Protein AF-A0A7Y4SS82-F1 (afdb_monomer)

Foldseek 3Di:
DDDDAAAPVVLVVCQVVCQVLLVLLVVLVVVLVVLVVVLPDDDDDPCVVVNVVSVVSNVVSVVVNVVSQVVCVVQVKHFPDVVFTKIWGWHDDVPDIDIDIDTHPDDPPD

pLDDT: mean 89.02, std 11.76, range [35.69, 98.0]

Solvent-accessible surface area (backbone atoms only — not comparable to full-atom values): 6343 Å² total; per-residue (Å²): 135,88,68,78,57,29,48,65,69,58,54,58,69,39,47,69,58,51,44,54,50,41,49,52,47,49,55,41,49,54,51,36,53,54,43,52,60,55,70,72,46,91,72,64,97,80,44,66,65,59,50,53,49,46,53,51,50,42,52,50,36,56,50,50,51,49,48,56,50,49,51,37,47,74,70,49,26,44,79,79,40,78,86,65,44,26,37,36,39,48,20,40,58,89,94,44,83,48,69,47,79,46,47,60,93,56,84,79,81,125

Secondary structure (DSSP, 8-state):
--PPPBPHHHHHHTHHHHHHHHHHHHHHHHHHHHHHHHHTSPPPTTTHHHHHHHHHHHHHHHHHHHHHHHHHHHTT-EEEEETTEEEEEEEEETTEEEEEEEETT-----

Structure (mmCIF, N/CA/C/O backbone):
data_AF-A0A7Y4SS82-F1
#
_entry.id   AF-A0A7Y4SS82-F1
#
loop_
_atom_site.group_PDB
_atom_site.id
_atom_site.type_symbol
_atom_site.label_atom_id
_atom_site.label_alt_id
_atom_site.label_comp_id
_atom_site.label_asym_id
_atom_site.label_entity_id
_atom_site.label_seq_id
_atom_site.pdbx_PDB_ins_code
_atom_site.Cartn_x
_atom_site.Cartn_y
_atom_site.Cartn_z
_atom_site.occupancy
_atom_site.B_iso_or_equiv
_atom_site.auth_seq_id
_atom_site.auth_comp_id
_atom_site.auth_asym_id
_atom_site.auth_atom_id
_atom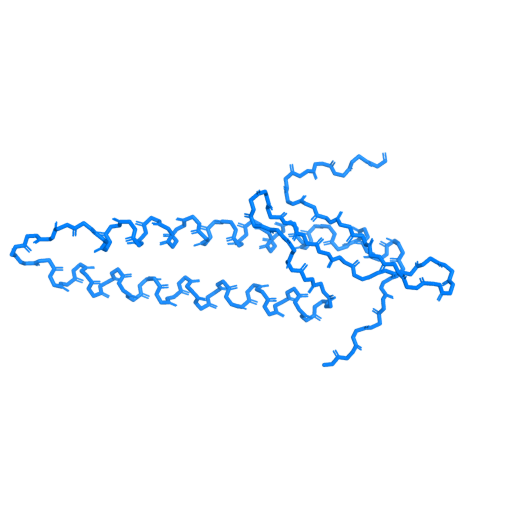_site.pdbx_PDB_model_num
ATOM 1 N N . MET A 1 1 ? 12.956 -14.164 -6.817 1.00 48.47 1 MET A N 1
ATOM 2 C CA . MET A 1 1 ? 13.052 -14.199 -8.294 1.00 48.47 1 MET A CA 1
ATOM 3 C C . MET A 1 1 ? 13.757 -12.922 -8.738 1.00 48.47 1 MET A C 1
ATOM 5 O O . MET A 1 1 ? 13.547 -11.901 -8.097 1.00 48.47 1 MET A O 1
ATOM 9 N N . LYS A 1 2 ? 14.660 -12.956 -9.724 1.00 58.91 2 LYS A N 1
ATOM 10 C CA . LYS A 1 2 ? 15.355 -11.744 -10.192 1.00 58.91 2 LYS A CA 1
ATOM 11 C C . LYS A 1 2 ? 14.548 -11.180 -11.361 1.00 58.91 2 LYS A C 1
ATOM 13 O O . LYS A 1 2 ? 14.520 -11.817 -12.404 1.00 58.91 2 LYS A O 1
ATOM 18 N N . HIS A 1 3 ? 13.871 -10.050 -11.166 1.00 75.00 3 HIS A N 1
ATOM 19 C CA . HIS A 1 3 ? 13.169 -9.368 -12.256 1.00 75.00 3 HIS A CA 1
ATOM 20 C C . HIS A 1 3 ? 14.189 -8.711 -13.188 1.00 75.00 3 HIS A C 1
ATOM 22 O O . HIS A 1 3 ? 15.163 -8.098 -12.724 1.00 75.00 3 HIS A O 1
ATOM 28 N N . ASP A 1 4 ? 13.984 -8.871 -14.492 1.00 83.44 4 ASP A N 1
ATOM 29 C CA . ASP A 1 4 ? 14.741 -8.110 -15.474 1.00 83.44 4 ASP A CA 1
ATOM 30 C C . ASP A 1 4 ? 14.271 -6.649 -15.455 1.00 83.44 4 ASP A C 1
ATOM 32 O O . ASP A 1 4 ? 13.082 -6.395 -15.262 1.00 83.44 4 ASP A O 1
ATOM 36 N N . PRO A 1 5 ? 15.186 -5.669 -15.571 1.00 86.94 5 PRO A N 1
ATOM 37 C CA . PRO A 1 5 ? 14.794 -4.266 -15.561 1.00 86.94 5 PRO A CA 1
ATOM 38 C C . PRO A 1 5 ? 13.935 -3.938 -16.782 1.00 86.94 5 PRO A C 1
ATOM 40 O O . PRO A 1 5 ? 14.264 -4.367 -17.888 1.00 86.94 5 PRO A O 1
ATOM 43 N N . TYR A 1 6 ? 12.909 -3.116 -16.580 1.00 89.94 6 TYR A N 1
ATOM 44 C CA . TYR A 1 6 ? 12.060 -2.609 -17.652 1.00 89.94 6 TYR A CA 1
ATOM 45 C C . TYR A 1 6 ? 12.845 -1.694 -18.598 1.00 89.94 6 TYR A C 1
ATOM 47 O O . TYR A 1 6 ? 13.752 -0.969 -18.173 1.00 89.94 6 TYR A O 1
ATOM 55 N N . ASP A 1 7 ? 12.486 -1.672 -19.878 1.00 90.00 7 ASP A N 1
ATOM 56 C CA . ASP A 1 7 ? 12.844 -0.521 -20.712 1.00 90.00 7 ASP A CA 1
ATOM 57 C C . ASP A 1 7 ? 12.034 0.729 -20.278 1.00 90.00 7 ASP A C 1
ATOM 59 O O . ASP A 1 7 ? 11.077 0.604 -19.505 1.00 90.00 7 ASP A O 1
ATOM 63 N N . PRO A 1 8 ? 12.428 1.952 -20.681 1.00 86.69 8 PRO A N 1
ATOM 64 C CA . PRO A 1 8 ? 11.744 3.168 -20.239 1.00 86.69 8 PRO A CA 1
ATOM 65 C C . PRO A 1 8 ? 10.247 3.207 -20.586 1.00 86.69 8 PRO A C 1
ATOM 67 O O . PRO A 1 8 ? 9.442 3.568 -19.733 1.00 86.69 8 PRO A O 1
ATOM 70 N N . ALA A 1 9 ? 9.862 2.759 -21.784 1.00 89.00 9 ALA A N 1
ATOM 71 C CA . ALA A 1 9 ? 8.466 2.773 -22.223 1.00 89.00 9 ALA A CA 1
ATOM 72 C C . ALA A 1 9 ? 7.610 1.770 -21.431 1.00 89.00 9 ALA A C 1
ATOM 74 O O . ALA A 1 9 ? 6.478 2.065 -21.056 1.00 89.00 9 ALA A O 1
ATOM 75 N N . GLN A 1 10 ? 8.157 0.592 -21.121 1.00 90.81 10 GLN A N 1
ATOM 76 C CA . GLN A 1 10 ? 7.508 -0.383 -20.245 1.00 90.81 10 GLN A CA 1
ATOM 77 C C . GLN A 1 10 ? 7.344 0.149 -18.821 1.00 90.81 10 GLN A C 1
ATOM 79 O O . GLN A 1 10 ? 6.312 -0.086 -18.197 1.00 90.81 10 GLN A O 1
ATOM 84 N N . ALA A 1 11 ? 8.347 0.861 -18.301 1.00 90.62 11 ALA A N 1
ATOM 85 C CA . ALA A 1 11 ? 8.274 1.452 -16.972 1.00 90.62 11 ALA A CA 1
ATOM 86 C C . ALA A 1 11 ? 7.195 2.544 -16.887 1.00 90.62 11 ALA A C 1
ATOM 88 O O . ALA A 1 11 ? 6.469 2.599 -15.898 1.00 90.62 11 ALA A O 1
ATOM 89 N N . GLU A 1 12 ? 7.048 3.368 -17.926 1.00 89.69 12 GLU A N 1
ATOM 90 C CA . GLU A 1 12 ? 5.963 4.352 -18.038 1.00 89.69 12 GLU A CA 1
ATOM 91 C C . GLU A 1 12 ? 4.590 3.677 -18.153 1.00 89.69 12 GLU A C 1
ATOM 93 O O . GLU A 1 12 ? 3.637 4.088 -17.492 1.00 89.69 12 GLU A O 1
ATOM 98 N N . ALA A 1 13 ? 4.492 2.581 -18.910 1.00 92.50 13 ALA A N 1
ATOM 99 C CA . ALA A 1 13 ? 3.253 1.819 -19.059 1.00 92.50 13 ALA A CA 1
ATOM 100 C C . ALA A 1 13 ? 2.751 1.183 -17.745 1.00 92.50 13 ALA A C 1
ATOM 102 O O . ALA A 1 13 ? 1.579 0.815 -17.658 1.00 92.50 13 ALA A O 1
ATOM 103 N N . LEU A 1 14 ? 3.599 1.070 -16.713 1.00 93.19 14 LEU A N 1
ATOM 104 C CA . LEU A 1 14 ? 3.179 0.626 -15.381 1.00 93.19 14 LEU A CA 1
ATOM 105 C C . LEU A 1 14 ? 2.411 1.699 -14.603 1.00 93.19 14 LEU A C 1
ATOM 107 O O . LEU A 1 14 ? 1.717 1.339 -13.654 1.00 93.19 14 LEU A O 1
ATOM 111 N N . ALA A 1 15 ? 2.506 2.982 -14.970 1.00 91.44 15 ALA A N 1
ATOM 112 C CA . ALA A 1 15 ? 1.944 4.080 -14.181 1.00 91.44 15 ALA A CA 1
ATOM 113 C C . ALA A 1 15 ? 0.460 3.884 -13.800 1.00 91.44 15 ALA A C 1
ATOM 115 O O . ALA A 1 15 ? 0.163 4.005 -12.613 1.00 91.44 15 ALA A O 1
ATOM 116 N N . PRO A 1 16 ? -0.460 3.470 -14.701 1.00 92.88 16 PRO A N 1
ATOM 117 C CA . PRO A 1 16 ? -1.863 3.256 -14.329 1.00 92.88 16 PRO A CA 1
ATOM 118 C C . PRO A 1 16 ? -2.061 2.143 -13.290 1.00 92.88 16 PRO A C 1
ATOM 120 O O . PRO A 1 16 ? -2.909 2.247 -12.404 1.00 92.88 16 PRO A O 1
ATOM 123 N N . LEU A 1 17 ? -1.272 1.068 -13.383 1.00 94.44 17 LEU A N 1
ATOM 124 C CA . LEU A 1 17 ? -1.318 -0.032 -12.421 1.00 94.44 17 LEU A CA 1
ATOM 125 C C . LEU A 1 17 ? -0.734 0.399 -11.071 1.00 94.44 17 LEU A C 1
ATOM 127 O O . LEU A 1 17 ? -1.310 0.098 -10.027 1.00 94.44 17 LEU A O 1
ATOM 131 N N . LEU A 1 18 ? 0.383 1.131 -11.093 1.00 94.62 18 LEU A N 1
ATOM 132 C CA . LEU A 1 18 ? 0.994 1.692 -9.890 1.00 94.62 18 LEU A CA 1
ATOM 133 C C . LEU A 1 18 ? 0.067 2.697 -9.202 1.00 94.62 18 LEU A C 1
ATOM 135 O O . LEU A 1 18 ? 0.027 2.711 -7.977 1.00 94.62 18 LEU A O 1
ATOM 139 N N . ASP A 1 19 ? -0.726 3.459 -9.956 1.00 93.06 19 ASP A N 1
ATOM 140 C CA . ASP A 1 19 ? -1.769 4.330 -9.410 1.00 93.06 19 ASP A CA 1
ATOM 141 C C . ASP A 1 19 ? -2.875 3.553 -8.709 1.00 93.06 19 ASP A C 1
ATOM 143 O O . ASP A 1 19 ? -3.274 3.918 -7.603 1.00 93.06 19 ASP A O 1
ATOM 147 N N . SER A 1 20 ? -3.353 2.467 -9.318 1.00 94.88 20 SER A N 1
ATOM 148 C CA . SER A 1 20 ? -4.380 1.621 -8.707 1.00 94.88 20 SER A CA 1
ATOM 149 C C . SER A 1 20 ? -3.885 0.998 -7.400 1.00 94.88 20 SER A C 1
ATOM 151 O O . SER A 1 20 ? -4.558 1.098 -6.376 1.00 94.88 20 SER A O 1
ATOM 153 N N . ILE A 1 21 ? -2.692 0.392 -7.416 1.00 94.88 21 ILE A N 1
ATOM 154 C CA . ILE A 1 21 ? -2.091 -0.223 -6.223 1.00 94.88 21 ILE A CA 1
ATOM 155 C C . ILE A 1 21 ? -1.746 0.851 -5.183 1.00 94.88 21 ILE A C 1
ATOM 157 O O . ILE A 1 21 ? -1.910 0.641 -3.982 1.00 94.88 21 ILE A O 1
ATOM 161 N N . GLY A 1 22 ? -1.266 2.010 -5.636 1.00 93.81 22 GLY A N 1
ATOM 162 C CA . GLY A 1 22 ? -0.899 3.127 -4.779 1.00 93.81 22 GLY A CA 1
ATOM 163 C C . GLY A 1 22 ? -2.090 3.691 -4.017 1.00 93.81 22 GLY A C 1
ATOM 164 O O . GLY A 1 22 ? -2.018 3.830 -2.796 1.00 93.81 22 GLY A O 1
ATOM 165 N N . ARG A 1 23 ? -3.213 3.899 -4.711 1.00 93.94 23 ARG A N 1
ATOM 166 C CA . ARG A 1 23 ? -4.477 4.310 -4.097 1.00 93.94 23 ARG A CA 1
ATOM 167 C C . ARG A 1 23 ? -4.936 3.309 -3.043 1.00 93.94 23 ARG A C 1
ATOM 169 O O . ARG A 1 23 ? -5.263 3.701 -1.928 1.00 93.94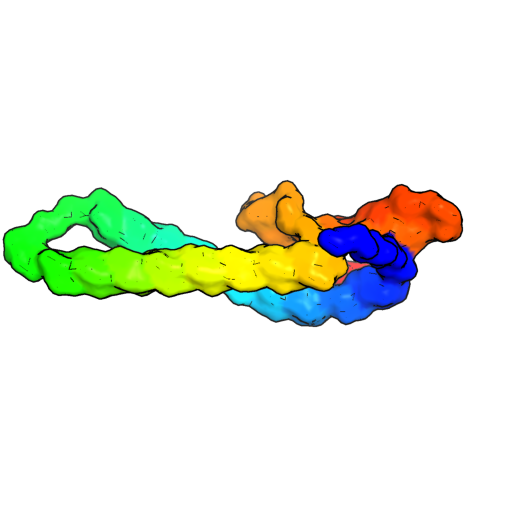 23 ARG A O 1
ATOM 176 N N . GLU A 1 24 ? -4.909 2.017 -3.362 1.00 95.38 24 GLU A N 1
ATOM 177 C CA . GLU A 1 24 ? -5.315 0.978 -2.415 1.00 95.38 24 GLU A CA 1
ATOM 178 C C . GLU A 1 24 ? -4.405 0.933 -1.172 1.00 95.38 24 GLU A C 1
ATOM 180 O O . GLU A 1 24 ? -4.889 0.790 -0.047 1.00 95.38 24 GLU A O 1
ATOM 185 N N . LEU A 1 25 ? -3.089 1.110 -1.342 1.00 94.88 25 LEU A N 1
ATOM 186 C CA . LEU A 1 25 ? -2.144 1.210 -0.225 1.00 94.88 25 LEU A CA 1
ATOM 187 C C . LEU A 1 25 ? -2.455 2.400 0.692 1.00 94.88 25 LEU A C 1
ATOM 189 O O . LEU A 1 25 ? -2.395 2.250 1.916 1.00 94.88 25 LEU A O 1
ATOM 193 N N . GLU A 1 26 ? -2.777 3.562 0.126 1.00 93.69 26 GLU A N 1
ATOM 194 C CA . GLU A 1 26 ? -3.125 4.757 0.898 1.00 93.69 26 GLU A CA 1
ATOM 195 C C . GLU A 1 26 ? -4.472 4.609 1.611 1.00 93.69 26 GLU A C 1
ATOM 197 O O . GLU A 1 26 ? -4.543 4.840 2.819 1.00 93.69 26 GLU A O 1
ATOM 202 N N . GLU A 1 27 ? -5.515 4.151 0.914 1.00 94.38 27 GLU A N 1
ATOM 203 C CA . GLU A 1 27 ? -6.852 3.939 1.482 1.00 94.38 27 GLU A CA 1
ATOM 204 C C . GLU A 1 27 ? -6.815 2.944 2.650 1.00 94.38 27 GLU A C 1
ATOM 206 O O . GLU A 1 27 ? -7.329 3.214 3.742 1.00 94.38 27 GLU A O 1
ATOM 211 N N . ARG A 1 28 ? -6.143 1.801 2.466 1.00 95.56 28 ARG A N 1
ATOM 212 C CA . ARG A 1 28 ? -5.997 0.787 3.520 1.00 95.56 28 ARG A CA 1
ATOM 213 C C . ARG A 1 28 ? -5.102 1.258 4.657 1.00 95.56 28 ARG A C 1
ATOM 215 O O . ARG A 1 28 ? -5.369 0.934 5.814 1.00 95.56 28 ARG A O 1
ATOM 222 N N . GLY A 1 29 ? -4.047 2.011 4.346 1.00 95.25 29 GLY A N 1
ATOM 223 C CA . GLY A 1 29 ? -3.152 2.601 5.338 1.00 95.25 29 GLY A CA 1
ATOM 224 C C . GLY A 1 29 ? -3.881 3.600 6.235 1.00 95.25 29 GLY A C 1
ATOM 225 O O . GLY A 1 29 ? -3.795 3.499 7.459 1.00 95.25 29 GLY A O 1
ATOM 226 N N . ALA A 1 30 ? -4.664 4.500 5.636 1.00 94.50 30 ALA A N 1
ATOM 227 C CA . ALA A 1 30 ? -5.507 5.451 6.352 1.00 94.50 30 ALA A CA 1
ATOM 228 C C . ALA A 1 30 ? -6.534 4.726 7.229 1.00 94.50 30 ALA A C 1
ATOM 230 O O . ALA A 1 30 ? -6.641 5.008 8.424 1.00 94.50 30 ALA A O 1
ATOM 231 N N . ARG A 1 31 ? -7.219 3.715 6.677 1.00 96.56 31 ARG A N 1
ATOM 232 C CA . ARG A 1 31 ? -8.197 2.930 7.435 1.00 96.56 31 ARG A CA 1
ATOM 233 C C . ARG A 1 31 ? -7.572 2.196 8.621 1.00 96.56 31 ARG A C 1
ATOM 235 O O . ARG A 1 31 ? -8.151 2.173 9.706 1.00 96.56 31 ARG A O 1
ATOM 242 N N . LEU A 1 32 ? -6.392 1.604 8.443 1.00 96.94 32 LEU A N 1
ATOM 243 C CA . LEU A 1 32 ? -5.674 0.952 9.535 1.00 96.94 32 LEU A CA 1
ATOM 244 C C . LEU A 1 32 ? -5.300 1.958 10.632 1.00 96.94 32 LEU A C 1
ATOM 246 O O . LEU A 1 32 ? -5.525 1.669 11.805 1.00 96.94 32 LEU A O 1
ATOM 250 N N . ALA A 1 33 ? -4.804 3.141 10.260 1.00 95.81 33 ALA A N 1
ATOM 251 C CA . ALA A 1 33 ? -4.467 4.195 11.214 1.00 95.81 33 ALA A CA 1
ATOM 252 C C . ALA A 1 33 ? -5.695 4.664 12.020 1.00 95.81 33 ALA A C 1
ATOM 254 O O . ALA A 1 33 ? -5.601 4.854 13.233 1.00 95.81 33 ALA A O 1
ATOM 255 N N . GLU A 1 34 ? -6.866 4.788 11.385 1.00 96.69 34 GLU A N 1
ATOM 256 C CA . GLU A 1 34 ? -8.129 5.087 12.077 1.00 96.69 34 GLU A CA 1
ATOM 257 C C . GLU A 1 34 ? -8.508 4.005 13.097 1.00 96.69 34 GLU A C 1
ATOM 259 O O . GLU A 1 34 ? -8.900 4.317 14.226 1.00 96.69 34 GLU A O 1
ATOM 264 N N . ILE A 1 35 ? -8.401 2.729 12.712 1.00 96.12 35 ILE A N 1
ATOM 265 C CA . ILE A 1 35 ? -8.722 1.596 13.588 1.00 96.12 35 ILE A CA 1
ATOM 266 C C . ILE A 1 35 ? -7.755 1.556 14.774 1.00 96.12 35 ILE A C 1
ATOM 268 O O . ILE A 1 35 ? -8.191 1.422 15.917 1.00 96.12 35 ILE A O 1
ATOM 272 N N . GLU A 1 36 ? -6.456 1.723 14.528 1.00 95.38 36 GLU A N 1
ATOM 273 C CA . GLU A 1 36 ? -5.428 1.755 15.572 1.00 95.38 36 GLU A CA 1
ATOM 274 C C . GLU A 1 36 ? -5.643 2.932 16.534 1.00 95.38 36 GLU A C 1
ATOM 276 O O . GLU A 1 36 ? -5.570 2.756 17.752 1.00 95.38 36 GLU A O 1
ATOM 281 N N . ALA A 1 37 ? -6.028 4.103 16.020 1.00 95.25 37 ALA A N 1
ATOM 282 C CA . ALA A 1 37 ? -6.391 5.251 16.845 1.00 95.25 37 ALA A CA 1
ATOM 283 C C . ALA A 1 37 ? -7.641 4.998 17.707 1.00 95.25 37 ALA A C 1
ATOM 285 O O . ALA A 1 37 ? -7.743 5.540 18.808 1.00 95.25 37 ALA A O 1
ATOM 286 N N . ARG A 1 38 ? -8.604 4.190 17.241 1.00 93.50 38 ARG A N 1
ATOM 287 C CA . ARG A 1 38 ? -9.779 3.785 18.037 1.00 93.50 38 ARG A CA 1
ATOM 288 C C . ARG A 1 38 ? -9.428 2.744 19.095 1.00 93.50 38 ARG A C 1
ATOM 290 O O . ARG A 1 38 ? -9.873 2.883 20.231 1.00 93.50 38 ARG A O 1
ATOM 297 N N . LEU A 1 39 ? -8.613 1.750 18.744 1.00 92.31 39 LEU A N 1
ATOM 298 C CA . LEU A 1 39 ? -8.122 0.730 19.675 1.00 92.31 39 LEU A CA 1
ATOM 299 C C . LEU A 1 39 ? -7.289 1.343 20.811 1.00 92.31 39 LEU A C 1
ATOM 301 O O . LEU A 1 39 ? -7.366 0.876 21.942 1.00 92.31 39 LEU A O 1
ATOM 305 N N . GLY A 1 40 ? -6.542 2.417 20.535 1.00 89.12 40 GLY A N 1
ATOM 306 C CA . GLY A 1 40 ? -5.746 3.131 21.537 1.00 89.12 40 GLY A CA 1
ATOM 307 C C . GLY A 1 40 ? -6.542 4.000 22.523 1.00 89.12 40 GLY A C 1
ATOM 308 O O . GLY A 1 40 ? -5.949 4.544 23.455 1.00 89.12 40 GLY A O 1
ATOM 309 N N . LYS A 1 41 ? -7.861 4.168 22.346 1.00 90.69 41 LYS A N 1
ATOM 310 C CA . LYS A 1 41 ? -8.696 4.975 23.255 1.00 90.69 41 LYS A CA 1
ATOM 311 C C . LYS A 1 41 ? -9.162 4.153 24.465 1.00 90.69 41 LYS A C 1
AT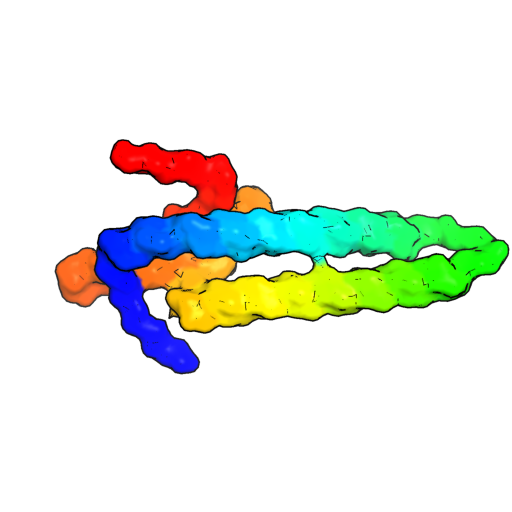OM 313 O O . LYS A 1 41 ? -9.478 2.975 24.301 1.00 90.69 41 LYS A O 1
ATOM 318 N N . PRO A 1 42 ? -9.269 4.762 25.666 1.00 83.06 42 PRO A N 1
ATOM 319 C CA . PRO A 1 42 ? -9.861 4.108 26.828 1.00 83.06 42 PRO A CA 1
ATOM 320 C C . PRO A 1 42 ? -11.283 3.646 26.517 1.00 83.06 42 PRO A C 1
ATOM 322 O O . PRO A 1 42 ? -12.101 4.433 26.041 1.00 83.06 42 PRO A O 1
ATOM 325 N N . GLN A 1 43 ? -11.569 2.380 26.799 1.00 82.69 43 GLN A N 1
ATOM 326 C CA . GLN A 1 43 ? -12.868 1.783 26.522 1.00 82.69 43 GLN A CA 1
ATOM 327 C C . GLN A 1 43 ? -13.706 1.652 27.796 1.00 82.69 43 GLN A C 1
ATOM 329 O O . GLN A 1 43 ? -13.182 1.353 28.870 1.00 82.69 43 GLN A O 1
ATOM 334 N N . GLY A 1 44 ? -15.016 1.873 27.673 1.00 80.69 44 GLY A N 1
ATOM 335 C CA . GLY A 1 44 ? -15.971 1.679 28.764 1.00 80.69 44 GLY A CA 1
ATOM 336 C C . GLY A 1 44 ? -16.248 0.200 29.061 1.00 80.69 44 GLY A C 1
ATOM 337 O O . GLY A 1 44 ? -15.946 -0.689 28.261 1.00 80.69 44 GLY A O 1
ATOM 338 N N . LEU A 1 45 ? -16.871 -0.066 30.213 1.00 71.31 45 LEU A N 1
ATOM 339 C CA . LEU A 1 45 ? -17.374 -1.397 30.563 1.00 71.31 45 LEU A CA 1
ATOM 340 C C . LEU A 1 45 ? -18.399 -1.846 29.501 1.00 71.31 45 LEU A C 1
ATOM 342 O O . LEU A 1 45 ? -19.457 -1.236 29.378 1.00 71.31 45 LEU A O 1
ATOM 346 N N . GLY A 1 46 ? -18.069 -2.886 28.725 1.00 74.12 46 GLY A N 1
ATOM 347 C CA . GLY A 1 46 ? -18.928 -3.440 27.664 1.00 74.12 46 GLY A CA 1
ATOM 348 C C . GLY A 1 46 ? -18.368 -3.372 26.235 1.00 74.12 46 GLY A C 1
ATOM 349 O O . GLY A 1 46 ? -18.968 -3.935 25.327 1.00 74.12 46 GLY A O 1
ATOM 350 N N . ALA A 1 47 ? -17.205 -2.753 26.015 1.00 81.06 47 ALA A N 1
ATOM 351 C CA . ALA A 1 47 ? -16.621 -2.581 24.676 1.00 81.06 47 ALA A CA 1
ATOM 352 C C . ALA A 1 47 ? -15.936 -3.835 24.084 1.00 81.06 47 ALA A C 1
ATOM 354 O O . ALA A 1 47 ? -15.280 -3.757 23.048 1.00 81.06 47 ALA A O 1
ATOM 355 N N . THR A 1 48 ? -16.036 -4.999 24.728 1.00 85.56 48 THR A N 1
ATOM 356 C CA . THR A 1 48 ? -15.302 -6.217 24.339 1.00 85.56 48 THR A CA 1
ATOM 357 C C . THR A 1 48 ? -15.611 -6.705 22.924 1.00 85.56 48 THR A C 1
ATOM 359 O O . THR A 1 48 ? -14.708 -7.183 22.239 1.00 85.56 48 THR A O 1
ATOM 362 N N . ASP A 1 49 ? -16.857 -6.580 22.466 1.00 89.88 49 ASP A N 1
ATOM 363 C CA . ASP A 1 49 ? -17.234 -7.014 21.115 1.00 89.88 49 ASP A CA 1
ATOM 364 C C . ASP A 1 49 ? -16.781 -6.017 20.044 1.00 89.88 49 ASP A C 1
ATOM 366 O O . ASP A 1 49 ? -16.301 -6.430 18.988 1.00 89.88 49 ASP A O 1
ATOM 370 N N . GLU A 1 50 ? -16.849 -4.715 20.337 1.00 90.31 50 GLU A N 1
ATOM 371 C CA . GLU A 1 50 ? -16.315 -3.670 19.459 1.00 90.31 50 GLU A CA 1
ATOM 372 C C . GLU A 1 50 ? -14.795 -3.801 19.310 1.00 90.31 50 GLU A C 1
ATOM 374 O O . GLU A 1 50 ? -14.282 -3.760 18.194 1.00 90.31 50 GLU A O 1
ATOM 379 N N . LEU A 1 51 ? -14.077 -4.035 20.411 1.00 91.94 51 LEU A N 1
ATOM 380 C CA . LEU A 1 51 ? -12.633 -4.268 20.389 1.00 91.94 51 LEU A CA 1
ATOM 381 C C . LEU A 1 51 ? -12.269 -5.464 19.508 1.00 91.94 51 LEU A C 1
ATOM 383 O O . LEU A 1 51 ? -11.434 -5.335 18.616 1.00 91.94 51 LEU A O 1
ATOM 387 N N . ARG A 1 52 ? -12.949 -6.603 19.688 1.00 93.44 52 ARG A N 1
ATOM 388 C CA . ARG A 1 52 ? -12.715 -7.802 18.870 1.00 93.44 52 ARG A CA 1
ATOM 389 C C . ARG A 1 52 ? -12.996 -7.544 17.388 1.00 93.44 52 ARG A C 1
ATOM 391 O O . ARG A 1 52 ? -12.277 -8.043 16.518 1.00 93.44 52 ARG A O 1
ATOM 398 N N . HIS A 1 53 ? -14.038 -6.770 17.090 1.00 94.56 53 HIS A N 1
ATOM 399 C CA . HIS A 1 53 ? -14.361 -6.378 15.723 1.00 94.56 53 HIS A CA 1
ATOM 400 C C . HIS A 1 53 ? -13.251 -5.512 15.112 1.00 94.56 53 HIS A C 1
ATOM 402 O O . HIS A 1 53 ? -12.763 -5.825 14.027 1.00 94.56 53 HIS A O 1
ATOM 408 N N . LEU A 1 54 ? -12.788 -4.490 15.835 1.00 95.44 54 LEU A N 1
ATOM 409 C CA . LEU A 1 54 ? -11.700 -3.612 15.401 1.00 95.44 54 LEU A CA 1
ATOM 410 C C . LEU A 1 54 ? -10.381 -4.370 15.203 1.00 95.44 54 LEU A C 1
ATOM 412 O O . LEU A 1 54 ? -9.686 -4.140 14.219 1.00 95.44 54 LEU A O 1
ATOM 416 N N . GLU A 1 55 ? -10.041 -5.311 16.084 1.00 96.06 55 GLU A N 1
ATOM 417 C CA . GLU A 1 55 ? -8.852 -6.162 15.935 1.00 96.06 55 GLU A CA 1
ATOM 418 C C . GLU A 1 55 ? -8.922 -7.050 14.686 1.00 96.06 55 GLU A C 1
ATOM 420 O O . GLU A 1 55 ? -7.926 -7.218 13.968 1.00 96.06 55 GLU A O 1
ATOM 425 N N . THR A 1 56 ? -10.107 -7.596 14.405 1.00 97.50 56 THR A N 1
ATOM 426 C CA . THR A 1 56 ? -10.364 -8.394 13.202 1.00 97.50 56 THR A CA 1
ATOM 427 C C . THR A 1 56 ? -10.205 -7.535 11.949 1.00 97.50 56 THR A C 1
ATOM 429 O O . THR A 1 56 ? -9.506 -7.929 11.013 1.00 97.50 56 THR A O 1
ATOM 432 N N . GLU A 1 57 ? -10.788 -6.334 11.948 1.00 97.25 57 GLU A N 1
ATOM 433 C CA . GLU A 1 57 ? -10.689 -5.395 10.831 1.00 97.25 57 GLU A CA 1
ATOM 434 C C . GLU A 1 57 ? -9.239 -4.933 10.614 1.00 97.25 57 GLU A C 1
ATOM 436 O O . GLU A 1 57 ? -8.737 -5.000 9.493 1.00 97.25 57 GLU A O 1
ATOM 441 N N . ALA A 1 58 ? -8.514 -4.571 11.678 1.00 97.31 58 ALA A N 1
ATOM 442 C CA . ALA A 1 58 ? -7.096 -4.211 11.602 1.00 97.31 58 ALA A CA 1
ATOM 443 C C . ALA A 1 58 ? -6.252 -5.348 11.011 1.00 97.31 58 ALA A C 1
ATOM 445 O O . ALA A 1 58 ? -5.374 -5.122 10.176 1.00 97.31 58 ALA A O 1
ATOM 446 N N . SER A 1 59 ? -6.520 -6.589 11.4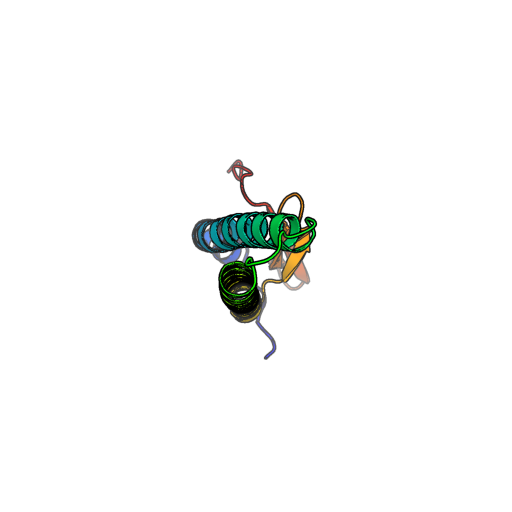22 1.00 97.81 59 SER A N 1
ATOM 447 C CA . SER A 1 59 ? -5.822 -7.768 10.903 1.00 97.81 59 SER A CA 1
ATOM 448 C C . SER A 1 59 ? -6.084 -7.977 9.412 1.00 97.81 59 SER A C 1
ATOM 450 O O . SER A 1 59 ? -5.145 -8.289 8.671 1.00 97.81 59 SER A O 1
ATOM 452 N N . ALA A 1 60 ? -7.320 -7.749 8.959 1.00 97.69 60 ALA A N 1
ATOM 453 C CA . ALA A 1 60 ? -7.668 -7.766 7.544 1.00 97.69 60 ALA A CA 1
ATOM 454 C C . ALA A 1 60 ? -6.926 -6.662 6.775 1.00 97.69 60 ALA A C 1
ATOM 456 O O . ALA A 1 60 ? -6.227 -6.975 5.814 1.00 97.69 60 ALA A O 1
ATOM 457 N N . GLN A 1 61 ? -6.959 -5.406 7.238 1.00 97.31 61 GLN A N 1
ATOM 458 C CA . GLN A 1 61 ? -6.252 -4.305 6.565 1.00 97.31 61 GLN A CA 1
ATOM 459 C C . GLN A 1 61 ? -4.744 -4.559 6.462 1.00 97.31 61 GLN A C 1
ATOM 461 O O . GLN A 1 61 ? -4.154 -4.394 5.396 1.00 97.31 61 GLN A O 1
ATOM 466 N N . ARG A 1 62 ? -4.108 -5.055 7.534 1.00 97.81 62 ARG A N 1
ATOM 467 C CA . ARG A 1 62 ? -2.683 -5.427 7.511 1.00 97.81 62 ARG A CA 1
ATOM 468 C C . ARG A 1 62 ? -2.384 -6.539 6.511 1.00 97.81 62 ARG A C 1
ATOM 470 O O . ARG A 1 62 ? -1.305 -6.538 5.923 1.00 97.81 62 ARG A O 1
ATOM 477 N N . ARG A 1 63 ? -3.282 -7.518 6.356 1.00 98.00 63 ARG A N 1
ATOM 478 C CA . ARG A 1 63 ? -3.114 -8.597 5.373 1.00 98.00 63 ARG A CA 1
ATOM 479 C C . ARG A 1 63 ? -3.131 -8.036 3.960 1.00 98.00 63 ARG A C 1
ATOM 481 O O . ARG A 1 63 ? -2.213 -8.317 3.200 1.00 98.00 63 ARG A O 1
ATOM 488 N N . GLU A 1 64 ? -4.117 -7.215 3.644 1.00 97.12 64 GLU A N 1
ATOM 489 C CA . GLU A 1 64 ? -4.262 -6.657 2.303 1.00 97.12 64 GLU A CA 1
ATOM 490 C C . GLU A 1 64 ? -3.131 -5.676 1.962 1.00 97.12 64 GLU A C 1
ATOM 492 O O . GLU A 1 64 ? -2.551 -5.764 0.888 1.00 97.12 64 GLU A O 1
ATOM 497 N N . LEU A 1 65 ? -2.673 -4.858 2.918 1.00 96.25 65 LEU A N 1
ATOM 498 C CA . LEU A 1 65 ? -1.464 -4.041 2.741 1.00 96.25 65 LEU A CA 1
ATOM 499 C C . LEU A 1 65 ? -0.222 -4.878 2.392 1.00 96.25 65 LEU A C 1
ATOM 501 O O . LEU A 1 65 ? 0.629 -4.434 1.619 1.00 96.25 65 LEU A O 1
ATOM 505 N N . ARG A 1 66 ? -0.086 -6.085 2.962 1.00 96.56 66 ARG A N 1
ATOM 506 C CA . ARG A 1 66 ? 0.993 -7.012 2.583 1.00 96.56 66 ARG A CA 1
ATOM 507 C C . ARG A 1 66 ? 0.787 -7.576 1.180 1.00 96.56 66 ARG A C 1
ATOM 509 O O . ARG A 1 66 ? 1.779 -7.734 0.478 1.00 96.56 66 ARG A O 1
ATOM 516 N N . HIS A 1 67 ? -0.452 -7.849 0.772 1.00 96.81 67 HIS A N 1
ATOM 517 C CA . HIS A 1 67 ? -0.757 -8.294 -0.589 1.00 96.81 67 HIS A CA 1
ATOM 518 C C . HIS A 1 67 ? -0.390 -7.229 -1.622 1.00 96.81 67 HIS A C 1
ATOM 520 O O . HIS A 1 67 ? 0.421 -7.524 -2.492 1.00 96.81 67 HIS A O 1
ATOM 526 N N . CYS A 1 68 ? -0.823 -5.978 -1.446 1.00 95.44 68 CYS A N 1
ATOM 527 C CA . CYS A 1 68 ? -0.457 -4.886 -2.353 1.00 95.44 68 CYS A CA 1
ATOM 528 C C . CYS A 1 68 ? 1.071 -4.707 -2.457 1.00 95.44 68 CYS A C 1
ATOM 530 O O . CYS A 1 68 ? 1.618 -4.482 -3.535 1.00 95.44 68 CYS A O 1
ATOM 532 N N . ARG A 1 69 ? 1.802 -4.848 -1.338 1.00 95.19 69 ARG A N 1
ATOM 533 C C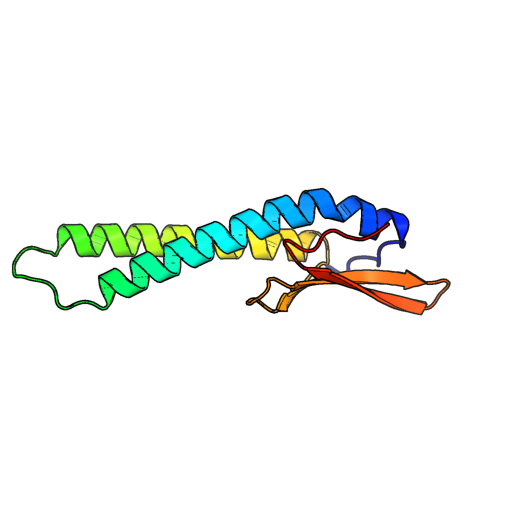A . ARG A 1 69 ? 3.278 -4.818 -1.350 1.00 95.19 69 ARG A CA 1
ATOM 534 C C . ARG A 1 69 ? 3.876 -5.999 -2.111 1.00 95.19 69 ARG A C 1
ATOM 536 O O . ARG A 1 69 ? 4.804 -5.796 -2.886 1.00 95.19 69 ARG A O 1
ATOM 543 N N . ALA A 1 70 ? 3.341 -7.201 -1.917 1.00 95.62 70 ALA A N 1
ATOM 544 C CA . ALA A 1 70 ? 3.777 -8.391 -2.638 1.00 95.62 70 ALA A CA 1
ATOM 545 C C . ALA A 1 70 ? 3.492 -8.290 -4.146 1.00 95.62 70 ALA A C 1
ATOM 547 O O . ALA A 1 70 ? 4.290 -8.770 -4.945 1.00 95.62 70 ALA A O 1
ATOM 548 N N . GLU A 1 71 ? 2.402 -7.634 -4.550 1.00 95.94 71 GLU A N 1
ATOM 549 C CA . GLU A 1 71 ? 2.114 -7.344 -5.958 1.00 95.94 71 GLU A CA 1
ATOM 550 C C . GLU A 1 71 ? 3.166 -6.412 -6.565 1.00 95.94 71 GLU A C 1
ATOM 552 O O . GLU A 1 71 ? 3.716 -6.722 -7.620 1.00 95.94 71 GLU A O 1
ATOM 557 N N . LEU A 1 72 ? 3.535 -5.328 -5.868 1.00 95.44 72 LEU A N 1
ATOM 558 C CA . LEU A 1 72 ? 4.634 -4.457 -6.303 1.00 95.44 72 LEU A CA 1
ATOM 559 C C . LEU A 1 72 ? 5.956 -5.221 -6.418 1.00 95.44 72 LEU A C 1
ATOM 561 O O . LEU A 1 72 ? 6.666 -5.073 -7.412 1.00 95.44 72 LEU A O 1
ATOM 565 N N . GLU A 1 73 ? 6.275 -6.063 -5.437 1.00 94.44 73 GLU A N 1
ATOM 566 C CA . GLU A 1 73 ? 7.470 -6.910 -5.473 1.00 94.44 73 GLU A CA 1
ATOM 567 C C . GLU A 1 73 ? 7.430 -7.916 -6.632 1.00 94.44 73 GLU A C 1
ATOM 569 O O . GLU A 1 73 ? 8.457 -8.152 -7.269 1.00 94.44 73 GLU A O 1
ATOM 574 N N . GLY A 1 74 ? 6.252 -8.462 -6.951 1.00 94.50 74 GLY A N 1
ATOM 575 C CA . GLY A 1 74 ? 6.014 -9.337 -8.100 1.00 94.50 74 GLY A CA 1
ATOM 576 C C . GLY A 1 74 ? 6.162 -8.633 -9.453 1.00 94.50 74 GLY A C 1
ATOM 577 O O . GLY A 1 74 ? 6.464 -9.285 -10.451 1.00 94.50 74 GLY A O 1
ATOM 578 N N . LEU A 1 75 ? 6.030 -7.306 -9.484 1.00 93.75 75 LEU A N 1
ATOM 579 C CA . LEU A 1 75 ? 6.398 -6.453 -10.619 1.00 93.75 75 LEU A CA 1
ATOM 580 C C . LEU A 1 75 ? 7.890 -6.065 -10.593 1.00 93.75 75 LEU A C 1
ATOM 582 O O . LEU A 1 75 ? 8.365 -5.332 -11.448 1.00 93.75 75 LEU A O 1
ATOM 586 N N . GLY A 1 76 ? 8.668 -6.503 -9.601 1.00 94.69 76 GLY A N 1
ATOM 587 C CA . GLY A 1 76 ? 10.049 -6.055 -9.400 1.00 94.69 76 GLY A CA 1
ATOM 588 C C . GLY A 1 76 ? 10.178 -4.613 -8.889 1.00 94.69 76 GLY A C 1
ATOM 589 O O . GLY A 1 76 ? 11.297 -4.109 -8.759 1.00 94.69 76 GLY 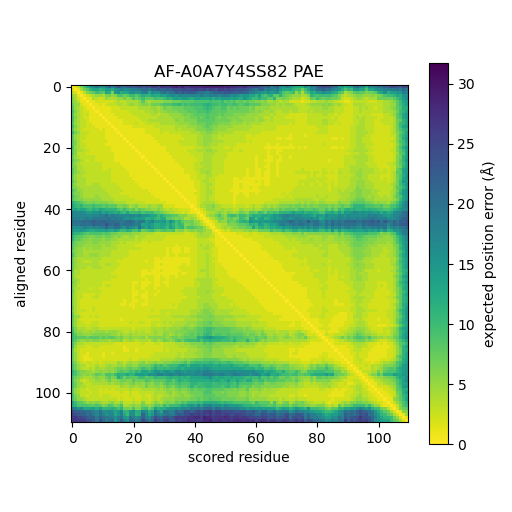A O 1
ATOM 590 N N . CYS A 1 77 ? 9.061 -3.958 -8.578 1.00 95.12 77 CYS A N 1
ATOM 591 C CA . CYS A 1 77 ? 9.003 -2.631 -7.984 1.00 95.12 77 CYS A CA 1
ATOM 592 C C . CYS A 1 77 ? 9.221 -2.700 -6.465 1.00 95.12 77 CYS A C 1
ATOM 594 O O . CYS A 1 77 ? 9.080 -3.743 -5.830 1.00 95.12 77 CYS A O 1
ATOM 596 N N . SER A 1 78 ? 9.577 -1.572 -5.852 1.00 94.06 78 SER A N 1
ATOM 597 C CA . SER A 1 78 ? 9.737 -1.495 -4.394 1.00 94.06 78 SER A CA 1
ATOM 598 C C . SER A 1 78 ? 9.272 -0.154 -3.851 1.00 94.06 78 S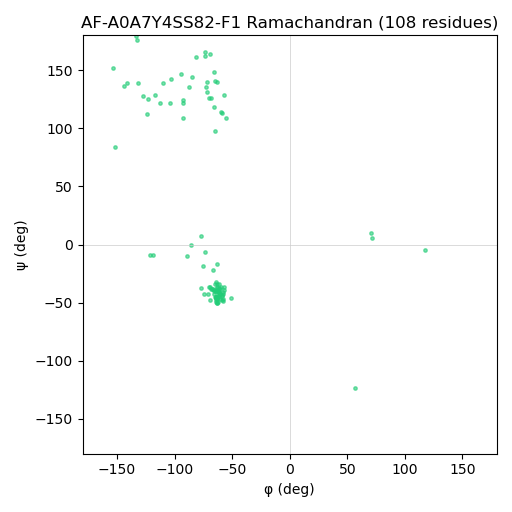ER A C 1
ATOM 600 O O . SER A 1 78 ? 9.651 0.879 -4.401 1.00 94.06 78 SER A O 1
ATOM 602 N N . VAL A 1 79 ? 8.538 -0.156 -2.740 1.00 93.94 79 VAL A N 1
ATOM 603 C CA . VAL A 1 79 ? 8.193 1.072 -2.010 1.00 93.94 79 VAL A CA 1
ATOM 604 C C . VAL A 1 79 ? 9.451 1.641 -1.350 1.00 93.94 79 VAL A C 1
ATOM 606 O O . VAL A 1 79 ? 10.135 0.936 -0.611 1.00 93.94 79 VAL A O 1
ATOM 609 N N . VAL A 1 80 ? 9.756 2.909 -1.617 1.00 94.56 80 VAL A N 1
ATOM 610 C CA . VAL A 1 80 ? 10.915 3.641 -1.068 1.00 94.56 80 VAL A CA 1
ATOM 611 C C . VAL A 1 80 ? 10.518 4.863 -0.232 1.00 94.56 80 VAL A C 1
ATOM 613 O O . VAL A 1 80 ? 11.368 5.439 0.440 1.00 94.56 80 VAL A O 1
ATOM 616 N N . GLY A 1 81 ? 9.236 5.234 -0.233 1.00 92.06 81 GLY A N 1
ATOM 617 C CA . GLY A 1 81 ? 8.655 6.284 0.608 1.00 92.06 81 GLY A CA 1
ATOM 618 C C . GLY A 1 81 ? 7.166 6.024 0.834 1.00 92.06 81 GLY A C 1
ATOM 619 O O . GLY A 1 81 ? 6.533 5.364 0.013 1.00 92.06 81 GLY A O 1
ATOM 620 N N . THR A 1 82 ? 6.618 6.482 1.959 1.00 85.69 82 THR A N 1
ATOM 621 C CA . THR A 1 82 ? 5.209 6.245 2.342 1.00 85.69 82 THR A CA 1
ATOM 622 C C . THR A 1 82 ? 4.404 7.523 2.558 1.00 85.69 82 THR A C 1
ATOM 624 O O . THR A 1 82 ? 3.198 7.450 2.768 1.00 85.69 82 THR A O 1
ATOM 627 N N . THR A 1 83 ? 5.045 8.693 2.564 1.00 84.00 83 THR A N 1
ATOM 628 C CA . THR A 1 83 ? 4.377 9.989 2.750 1.00 84.00 83 THR A CA 1
ATOM 629 C C . THR A 1 83 ? 5.186 11.079 2.036 1.00 84.00 83 THR A C 1
ATOM 631 O O . THR A 1 83 ? 6.033 11.714 2.667 1.00 84.00 83 THR A O 1
ATOM 634 N N . PRO A 1 84 ? 4.996 11.279 0.720 1.00 87.50 84 PRO A N 1
ATOM 635 C CA . PRO A 1 84 ? 4.042 10.603 -0.175 1.00 87.50 84 PRO A CA 1
ATOM 636 C C . PRO A 1 84 ? 4.455 9.160 -0.518 1.00 87.50 84 PRO A C 1
ATOM 638 O O . PRO A 1 84 ? 5.611 8.776 -0.312 1.00 87.50 84 PRO A O 1
ATOM 641 N N . LEU A 1 85 ? 3.518 8.341 -1.011 1.00 91.81 85 LEU A N 1
ATOM 642 C CA . LEU A 1 85 ? 3.840 6.991 -1.470 1.00 91.81 85 LEU A CA 1
ATOM 643 C C . LEU A 1 85 ? 4.746 7.060 -2.707 1.00 91.81 85 LEU A C 1
ATOM 645 O O . LEU A 1 85 ? 4.353 7.551 -3.765 1.00 91.81 85 LEU A O 1
ATOM 649 N N . THR A 1 86 ? 5.952 6.515 -2.571 1.00 94.50 86 THR A N 1
ATOM 650 C CA . THR A 1 86 ? 6.987 6.550 -3.604 1.00 94.50 86 THR A CA 1
ATOM 651 C C . THR A 1 86 ? 7.424 5.131 -3.939 1.00 94.50 86 THR A C 1
ATOM 653 O O . THR A 1 86 ? 7.849 4.373 -3.063 1.00 94.50 86 THR A O 1
ATOM 656 N N . ILE A 1 87 ? 7.358 4.774 -5.219 1.00 95.06 87 ILE A N 1
ATOM 657 C CA . ILE A 1 87 ? 7.668 3.451 -5.756 1.00 95.06 87 ILE A CA 1
ATOM 658 C C . ILE A 1 87 ? 8.865 3.566 -6.698 1.00 95.06 87 ILE A C 1
ATOM 660 O O . ILE A 1 87 ? 8.905 4.384 -7.613 1.00 95.06 87 ILE A O 1
ATOM 664 N N . ARG A 1 88 ? 9.864 2.718 -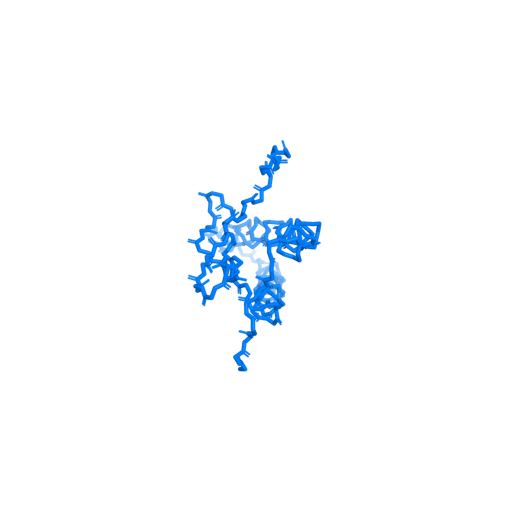6.483 1.00 95.12 88 ARG A N 1
ATOM 665 C CA . ARG A 1 88 ? 11.019 2.571 -7.363 1.00 95.12 88 ARG A CA 1
ATOM 666 C C . ARG A 1 88 ? 10.748 1.466 -8.378 1.00 95.12 88 ARG A C 1
ATOM 668 O O . ARG A 1 88 ? 10.511 0.325 -7.983 1.00 95.12 88 ARG A O 1
ATOM 675 N N . ILE A 1 89 ? 10.871 1.805 -9.656 1.00 94.69 89 ILE A N 1
ATOM 676 C CA . ILE A 1 89 ? 10.729 0.900 -10.797 1.00 94.69 89 ILE A CA 1
ATOM 677 C C . ILE A 1 89 ? 12.134 0.589 -11.335 1.00 94.69 89 ILE A C 1
ATOM 679 O O . ILE A 1 89 ? 12.874 1.516 -11.692 1.00 94.69 89 ILE A O 1
ATOM 683 N N . PRO A 1 90 ? 12.568 -0.680 -11.387 1.00 93.50 90 PRO A N 1
ATOM 684 C CA . PRO A 1 90 ? 13.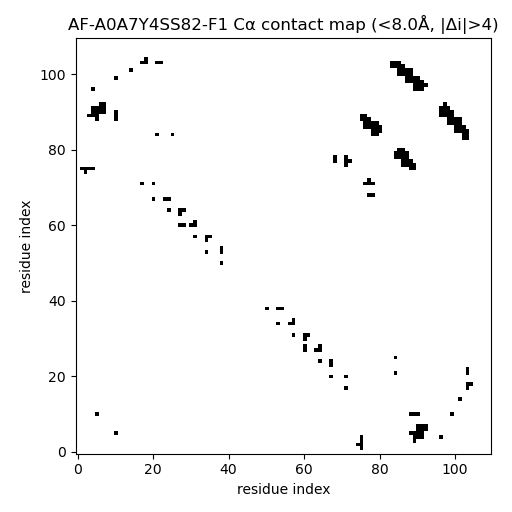852 -1.028 -11.983 1.00 93.50 90 PRO A CA 1
ATOM 685 C C . PRO A 1 90 ? 13.798 -0.794 -13.495 1.00 93.50 90 PRO A C 1
ATOM 687 O O . PRO A 1 90 ? 12.943 -1.344 -14.175 1.00 93.50 90 PRO A O 1
ATOM 690 N N . THR A 1 91 ? 14.737 -0.024 -14.042 1.00 92.12 91 THR A N 1
ATOM 691 C CA . THR A 1 91 ? 14.790 0.236 -15.489 1.00 92.12 91 THR A CA 1
ATOM 692 C C . THR A 1 91 ? 16.202 0.055 -16.051 1.00 92.12 91 THR A C 1
ATOM 694 O O . THR A 1 91 ? 17.167 -0.211 -15.319 1.00 92.12 91 THR A O 1
ATOM 697 N N . ARG A 1 92 ? 16.348 0.193 -17.365 1.00 89.94 92 ARG A N 1
ATOM 698 C CA . ARG A 1 92 ? 17.614 0.142 -18.084 1.00 89.94 92 ARG A CA 1
ATOM 699 C C . ARG A 1 92 ? 17.736 1.311 -19.056 1.00 89.94 92 ARG A C 1
ATOM 701 O O . ARG A 1 92 ? 16.796 1.631 -19.769 1.00 89.94 92 ARG A O 1
ATOM 708 N N . VAL A 1 93 ? 18.931 1.896 -19.135 1.00 82.44 93 VAL A N 1
ATOM 709 C CA . VAL A 1 93 ? 19.293 2.856 -20.191 1.00 82.44 93 VAL A CA 1
ATOM 710 C C . VAL A 1 93 ? 20.542 2.332 -20.890 1.00 82.44 93 VAL A C 1
ATOM 712 O O . VAL A 1 93 ? 21.610 2.222 -20.278 1.00 82.44 93 VAL A O 1
ATOM 715 N N . GLY A 1 94 ? 20.399 1.936 -22.157 1.00 81.81 94 GLY A N 1
ATOM 716 C CA . GLY A 1 94 ? 21.424 1.167 -22.864 1.00 81.81 94 GLY A CA 1
ATOM 717 C C . GLY A 1 94 ? 21.753 -0.127 -22.111 1.00 81.81 94 GLY A C 1
ATOM 718 O O . GLY A 1 94 ? 20.866 -0.911 -21.785 1.00 81.81 94 GLY A O 1
ATOM 719 N N . ASN A 1 95 ? 23.027 -0.335 -21.767 1.00 81.19 95 ASN A N 1
ATOM 720 C CA . ASN A 1 95 ? 23.455 -1.503 -20.989 1.00 81.19 95 ASN A CA 1
ATOM 721 C C . ASN A 1 95 ? 23.416 -1.295 -19.466 1.00 81.19 95 ASN A C 1
ATOM 723 O O . ASN A 1 95 ? 23.534 -2.276 -18.726 1.00 81.19 95 ASN A O 1
ATOM 727 N N . ALA A 1 96 ? 23.213 -0.064 -18.987 1.00 84.31 96 ALA A N 1
ATOM 728 C CA . ALA A 1 96 ? 23.291 0.278 -17.570 1.00 84.31 96 ALA A CA 1
ATOM 729 C C . ALA A 1 96 ? 21.952 0.074 -16.847 1.00 84.31 96 ALA A C 1
ATOM 731 O O . ALA A 1 96 ? 20.900 0.505 -17.321 1.00 84.31 96 ALA A O 1
ATOM 732 N N . ARG A 1 97 ? 21.999 -0.536 -15.656 1.00 86.56 97 ARG A N 1
ATOM 733 C CA . ARG A 1 97 ? 20.849 -0.597 -14.743 1.00 86.56 97 ARG A CA 1
ATOM 734 C C . ARG A 1 97 ? 20.597 0.783 -14.139 1.00 86.56 97 ARG A C 1
ATOM 736 O O . ARG A 1 97 ? 21.521 1.425 -13.641 1.00 86.56 97 ARG A O 1
ATOM 743 N N . ARG A 1 98 ? 19.344 1.216 -14.176 1.00 89.69 98 ARG A N 1
ATOM 744 C CA . ARG A 1 98 ? 18.852 2.477 -13.617 1.00 89.69 98 ARG A CA 1
ATOM 745 C C . ARG A 1 98 ? 17.576 2.204 -12.816 1.00 89.69 98 ARG A C 1
ATOM 747 O O . ARG A 1 98 ? 17.141 1.060 -12.662 1.00 89.69 98 ARG A O 1
ATOM 754 N N . SER A 1 99 ? 16.993 3.238 -12.233 1.00 89.31 99 SER A N 1
ATOM 755 C CA . SER A 1 99 ? 15.673 3.145 -11.617 1.00 89.31 99 SER A CA 1
ATOM 756 C C . SER A 1 99 ? 14.902 4.422 -11.900 1.00 89.31 99 SER A C 1
ATOM 758 O O . SER A 1 99 ? 15.484 5.503 -11.857 1.00 89.31 99 SER A O 1
ATOM 760 N N . LEU A 1 100 ? 13.620 4.266 -12.200 1.00 90.88 100 LEU A N 1
ATOM 761 C CA . LEU A 1 100 ? 12.659 5.354 -12.251 1.00 90.88 100 LEU A CA 1
ATOM 762 C C . LEU A 1 100 ? 11.968 5.425 -10.896 1.00 90.88 100 LEU A C 1
ATOM 764 O O . LEU A 1 100 ? 11.808 4.411 -10.210 1.00 90.88 100 LEU A O 1
ATOM 768 N N . VAL A 1 101 ? 11.615 6.636 -10.496 1.00 92.50 101 VAL A N 1
ATOM 769 C CA . VAL A 1 101 ? 10.869 6.878 -9.270 1.00 92.50 101 VAL A CA 1
ATOM 770 C C . VAL A 1 101 ? 9.510 7.386 -9.683 1.00 92.50 101 VAL A C 1
ATOM 772 O O . VAL A 1 101 ? 9.401 8.383 -10.389 1.00 92.50 101 VAL A O 1
ATOM 775 N N . TRP A 1 102 ? 8.496 6.666 -9.246 1.00 93.00 102 TRP A N 1
ATOM 776 C CA . TRP A 1 102 ? 7.113 7.023 -9.433 1.00 93.00 102 TRP A CA 1
ATOM 777 C C . TRP A 1 102 ? 6.531 7.408 -8.077 1.00 93.00 102 TRP A C 1
ATOM 779 O O . TRP A 1 102 ? 6.841 6.785 -7.060 1.00 93.00 102 TRP A O 1
ATOM 789 N N . GLN A 1 103 ? 5.720 8.454 -8.049 1.00 92.69 103 GLN A N 1
ATOM 790 C CA . GLN A 1 103 ? 5.111 8.962 -6.831 1.00 92.69 103 GLN A CA 1
ATOM 791 C C . GLN A 1 103 ? 3.608 9.055 -7.053 1.00 92.69 103 GLN A C 1
ATOM 793 O O . GLN A 1 103 ? 3.169 9.665 -8.027 1.00 92.69 103 GLN A O 1
ATOM 798 N N . HIS A 1 104 ? 2.834 8.463 -6.147 1.00 86.62 104 HIS A N 1
ATOM 799 C CA . HIS A 1 104 ? 1.383 8.483 -6.260 1.00 86.62 104 HIS A CA 1
ATOM 800 C C . HIS A 1 104 ? 0.848 9.915 -6.174 1.00 86.62 104 HIS A C 1
ATOM 802 O O . HIS A 1 104 ? 1.351 10.734 -5.397 1.00 86.62 104 HIS A O 1
ATOM 808 N N . GLY A 1 105 ? -0.147 10.227 -7.008 1.00 77.94 105 GLY A N 1
ATOM 809 C CA . GLY A 1 105 ? -0.765 11.551 -7.060 1.00 77.94 105 GLY A CA 1
ATOM 810 C C . GLY A 1 105 ? 0.122 12.655 -7.648 1.00 77.94 105 GLY A C 1
ATOM 811 O O . GLY A 1 105 ? -0.236 13.828 -7.557 1.00 77.94 105 GLY A O 1
ATOM 812 N N . GLN A 1 106 ? 1.276 12.323 -8.235 1.00 70.12 106 GLN A N 1
ATOM 813 C CA . GLN A 1 106 ? 1.989 13.243 -9.118 1.00 70.12 106 GLN A CA 1
ATOM 814 C C . GLN A 1 106 ? 1.540 12.981 -10.553 1.00 70.12 106 GLN A C 1
ATOM 816 O O . GLN A 1 106 ? 1.705 11.874 -11.061 1.00 70.12 106 GLN A O 1
ATOM 821 N N . GLU A 1 107 ? 0.998 14.001 -11.220 1.00 53.12 107 GLU A N 1
ATOM 822 C CA . GLU A 1 107 ? 0.871 13.971 -12.674 1.00 53.12 107 GLU A CA 1
ATOM 823 C C . GLU A 1 107 ? 2.283 13.825 -13.253 1.00 53.12 107 GLU A C 1
ATOM 825 O O . GLU A 1 107 ? 3.142 14.695 -13.083 1.00 53.12 107 GLU A O 1
ATOM 830 N N . THR A 1 108 ? 2.561 12.695 -13.900 1.00 50.47 108 THR A N 1
ATOM 831 C CA . THR A 1 108 ? 3.752 12.556 -14.732 1.00 50.47 108 THR A CA 1
ATOM 832 C C . THR A 1 108 ? 3.590 13.533 -15.890 1.00 50.47 108 THR A C 1
ATOM 834 O O . THR A 1 108 ? 2.870 13.236 -16.842 1.00 50.47 108 THR A O 1
ATOM 837 N N . ASN A 1 109 ? 4.199 14.719 -15.789 1.00 35.69 109 ASN A N 1
ATOM 838 C CA . ASN A 1 109 ? 4.363 15.611 -16.933 1.00 35.69 109 ASN A CA 1
ATOM 839 C C . ASN A 1 109 ? 5.086 14.815 -18.027 1.00 35.69 109 ASN A C 1
ATOM 841 O O . ASN A 1 109 ? 6.250 14.447 -17.846 1.00 35.69 109 ASN A O 1
ATOM 845 N N . GLY A 1 110 ? 4.349 14.485 -19.090 1.00 36.06 110 GLY A N 1
ATOM 846 C CA . GLY A 1 110 ? 4.889 13.920 -20.326 1.00 36.06 110 GLY A CA 1
ATOM 847 C C . GLY A 1 110 ? 5.746 14.914 -21.094 1.00 36.06 110 GLY A C 1
ATOM 848 O O . GLY A 1 110 ? 5.635 16.135 -20.833 1.00 36.06 110 GLY A O 1
#

Sequence (110 aa):
MKHDPYDPAQAEALAPLLDSIGRELEERGARLAEIEARLGKPQGLGATDELRHLETEASAQRRELRHCRAELEGLGCSVVGTTPLTIRIPTRVGNARRSLVWQHGQETNG

Radius of gyration: 18.15 Å; Cα contacts (8 Å, |Δi|>4): 111; chains: 1; bounding box: 42×30×53 Å

Mean predicted aligned error: 5.64 Å

Nearest PDB structures (foldseek):
  5f5p-assembly1_A  TM=8.962E-01  e=4.118E+00  Homo sapiens
  8szz-assembly1_T  TM=4.585E-01  e=5.651E+00  synthetic construct
  8szz-assembly1_R  TM=4.624E-01  e=6.832E+00  synthetic construct
  8szz-assembly1_v  TM=4.616E-01  e=7.279E+00  synthetic construct